Protein AF-A0AAN4ZJB5-F1 (afdb_monomer_lite)

pLDDT: mean 72.03, std 17.42, range [37.5, 93.25]

Radius of gyration: 21.37 Å; chains: 1; bounding box: 74×58×46 Å

Sequence (138 aa):
MYQLCLIAMIFAAAAAADTPCEWRGHAPFCGSQECPQGWAQLAKSSDSDDNDFAEFGNVCIFGQKTLCCKNEHVRMKHVPTCTRKAEGCPSGQVKVAVERIAKIYIDNDYYNICCDREILAHHHKKHEQNEIMNDGSD

Secondary structure (DSSP, 8-state):
--HHHHHHTTT--------SEEEES-SSB---PPPPTTEEEEEETT-TTT-TTGGGG---SBS--EEEEEGGG---SS---EEEESSSPPTTEEEEEEEEE--TTSPPEEEEEEEEGGG-----------S-------

Organism: NCBI:txid1317129

Structure (mmCIF, N/CA/C/O backbone):
data_AF-A0AAN4ZJB5-F1
#
_entry.id   AF-A0AAN4ZJB5-F1
#
loop_
_atom_site.group_PDB
_atom_site.id
_atom_site.type_symbol
_atom_site.label_atom_id
_atom_site.label_alt_id
_atom_site.label_comp_id
_atom_site.label_asym_id
_atom_site.label_entity_id
_atom_site.label_seq_id
_atom_site.pdbx_PDB_ins_code
_atom_site.Cartn_x
_atom_site.Cartn_y
_atom_site.Cartn_z
_atom_site.occupancy
_atom_site.B_iso_or_equiv
_atom_site.auth_seq_id
_atom_site.auth_c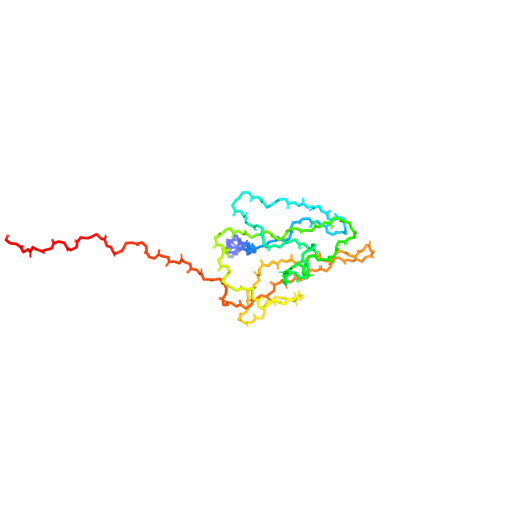omp_id
_atom_site.auth_asym_id
_atom_site.auth_atom_id
_atom_site.pdbx_PDB_model_num
ATOM 1 N N . MET A 1 1 ? 1.538 -44.555 21.981 1.00 54.22 1 MET A N 1
ATOM 2 C CA . MET A 1 1 ? 2.048 -43.193 22.279 1.00 54.22 1 MET A CA 1
ATOM 3 C C . MET A 1 1 ? 2.368 -42.340 21.045 1.00 54.22 1 MET A C 1
ATOM 5 O O . MET A 1 1 ? 2.286 -41.133 21.176 1.00 54.22 1 MET A O 1
ATOM 9 N N . TYR A 1 2 ? 2.652 -42.893 19.854 1.00 45.00 2 TYR A N 1
ATOM 10 C CA . TYR A 1 2 ? 2.925 -42.090 18.638 1.00 45.00 2 TYR A CA 1
ATOM 11 C C . TYR A 1 2 ? 1.680 -41.544 17.905 1.00 45.00 2 TYR A C 1
ATOM 13 O O . TYR A 1 2 ? 1.780 -40.562 17.177 1.00 45.00 2 TYR A O 1
ATOM 21 N N . GLN A 1 3 ? 0.498 -42.141 18.104 1.00 53.16 3 GLN A N 1
ATOM 22 C CA . GLN A 1 3 ? -0.733 -41.740 17.397 1.00 53.16 3 GLN A CA 1
ATOM 23 C C . GLN A 1 3 ? -1.360 -40.425 17.889 1.00 53.16 3 GLN A C 1
ATOM 25 O O . GLN A 1 3 ? -2.077 -39.785 17.128 1.00 53.16 3 GLN A O 1
ATOM 30 N N . LEU A 1 4 ? -1.074 -39.987 19.121 1.00 50.25 4 LEU A N 1
ATOM 31 C CA . LEU A 1 4 ? -1.587 -38.715 19.654 1.00 50.25 4 LEU A CA 1
ATOM 32 C C . LEU A 1 4 ? -0.830 -37.492 19.105 1.00 50.25 4 LEU A C 1
ATOM 34 O O . LEU A 1 4 ? -1.406 -36.412 19.027 1.00 50.25 4 LEU A O 1
ATOM 38 N N . CYS A 1 5 ? 0.420 -37.655 18.657 1.00 51.00 5 CYS A N 1
ATOM 39 C CA . CYS A 1 5 ? 1.207 -36.552 18.092 1.00 51.00 5 CYS A CA 1
ATOM 40 C C . CYS A 1 5 ? 0.749 -36.139 16.684 1.00 51.00 5 CYS A C 1
ATOM 42 O O . CYS A 1 5 ? 0.899 -34.978 16.315 1.00 51.00 5 CYS A O 1
ATOM 44 N N . LEU A 1 6 ? 0.171 -37.057 15.899 1.00 49.78 6 LEU A N 1
ATOM 45 C CA . LEU A 1 6 ? -0.250 -36.762 14.523 1.00 49.78 6 LEU A CA 1
ATOM 46 C C . LEU A 1 6 ? -1.502 -35.873 14.457 1.00 49.78 6 LEU A C 1
ATOM 48 O O . LEU A 1 6 ? -1.629 -35.075 13.535 1.00 49.78 6 LEU A O 1
ATOM 52 N N . ILE A 1 7 ? -2.396 -35.957 15.447 1.00 54.22 7 ILE A N 1
ATOM 53 C CA . ILE A 1 7 ? -3.653 -35.188 15.454 1.00 54.22 7 ILE A CA 1
ATOM 54 C C . ILE A 1 7 ? -3.411 -33.718 15.847 1.00 54.22 7 ILE A C 1
ATOM 56 O O . ILE A 1 7 ? -4.116 -32.829 15.376 1.00 54.22 7 ILE A O 1
ATOM 60 N N . ALA A 1 8 ? -2.363 -33.430 16.627 1.00 51.34 8 ALA A N 1
ATOM 61 C CA . ALA A 1 8 ? -2.010 -32.061 17.017 1.00 51.34 8 ALA A CA 1
ATOM 62 C C . ALA A 1 8 ? -1.421 -31.218 15.865 1.00 51.34 8 ALA A C 1
ATOM 64 O O . ALA A 1 8 ? -1.457 -29.993 15.925 1.00 51.34 8 ALA A O 1
ATOM 65 N N . MET A 1 9 ? -0.916 -31.849 14.799 1.00 51.66 9 MET A N 1
ATOM 66 C CA . MET A 1 9 ? -0.284 -31.153 13.666 1.00 51.66 9 MET A CA 1
ATOM 67 C C . MET A 1 9 ? -1.285 -30.682 12.595 1.00 51.66 9 MET A C 1
ATOM 69 O O . MET A 1 9 ? -0.913 -29.908 11.718 1.00 51.66 9 MET A O 1
ATOM 73 N N . ILE A 1 10 ? -2.551 -31.115 12.652 1.00 53.81 10 ILE A N 1
ATOM 74 C CA . ILE A 1 10 ? -3.558 -30.801 11.618 1.00 53.81 10 ILE A CA 1
ATOM 75 C C . ILE A 1 10 ? -4.288 -29.471 11.898 1.00 53.81 10 ILE A C 1
ATOM 77 O O . ILE A 1 10 ? -4.791 -28.839 10.975 1.00 53.81 10 ILE A O 1
ATOM 81 N N . PHE A 1 11 ? -4.290 -28.977 13.142 1.00 48.25 11 PHE A N 1
ATOM 82 C CA . PHE A 1 11 ? -4.970 -27.723 13.512 1.00 48.25 11 PHE A CA 1
ATOM 83 C C . PHE A 1 11 ? -4.090 -26.465 13.449 1.00 48.25 11 PHE A C 1
ATOM 85 O O . PHE A 1 11 ? -4.492 -25.410 13.930 1.00 48.25 11 PHE A O 1
ATOM 92 N N . ALA A 1 12 ? -2.925 -26.525 12.804 1.00 47.81 12 ALA A N 1
ATOM 93 C CA . ALA A 1 12 ? -2.209 -25.325 12.374 1.00 47.81 12 ALA A CA 1
ATOM 94 C C . ALA A 1 12 ? -2.684 -24.915 10.969 1.00 47.81 12 ALA A C 1
ATOM 96 O O . ALA A 1 12 ? -1.890 -24.776 10.040 1.00 47.81 12 ALA A O 1
ATOM 97 N N . ALA A 1 13 ? -3.999 -24.755 10.790 1.00 48.38 13 ALA A N 1
ATOM 98 C CA . ALA A 1 13 ? -4.519 -24.058 9.625 1.00 48.38 13 ALA A CA 1
ATOM 99 C C . ALA A 1 13 ? -4.046 -22.609 9.746 1.00 48.38 13 ALA A C 1
ATOM 101 O O . ALA A 1 13 ? -4.538 -21.844 10.576 1.00 48.38 13 ALA A O 1
ATOM 102 N N . ALA A 1 14 ? -3.010 -22.281 8.980 1.00 45.25 14 ALA A N 1
ATOM 103 C CA . ALA A 1 14 ? -2.452 -20.952 8.878 1.00 45.25 14 ALA A CA 1
ATOM 104 C C . ALA A 1 14 ? -3.585 -19.957 8.606 1.00 45.25 14 ALA A C 1
ATOM 106 O O . ALA A 1 14 ? -4.123 -19.897 7.502 1.00 45.25 14 ALA A O 1
ATOM 107 N N . ALA A 1 15 ? -3.940 -19.164 9.615 1.00 46.91 15 ALA A N 1
ATOM 108 C CA . ALA A 1 15 ? -4.650 -17.922 9.394 1.00 46.91 15 ALA A CA 1
ATOM 109 C C . ALA A 1 15 ? -3.663 -16.989 8.681 1.00 46.91 15 ALA A C 1
ATOM 111 O O . ALA A 1 15 ? -2.958 -16.201 9.311 1.00 46.91 15 ALA A O 1
ATOM 112 N N . ALA A 1 16 ? -3.543 -17.138 7.359 1.00 46.06 16 ALA A N 1
ATOM 113 C CA . ALA A 1 16 ? -2.994 -16.095 6.517 1.00 46.06 16 ALA A CA 1
ATOM 114 C C . ALA A 1 16 ? -3.887 -14.881 6.766 1.00 46.06 16 ALA A C 1
ATOM 116 O O . ALA A 1 16 ? -5.045 -14.862 6.358 1.00 46.06 16 ALA A O 1
ATOM 117 N N . ALA A 1 17 ? -3.400 -13.943 7.576 1.00 52.09 17 ALA A N 1
ATOM 118 C CA . ALA A 1 17 ? -4.138 -12.739 7.897 1.00 52.09 17 ALA A CA 1
ATOM 119 C C . ALA A 1 17 ? -4.335 -11.966 6.591 1.00 52.09 17 ALA A C 1
ATOM 121 O O . ALA A 1 17 ? -3.405 -11.300 6.126 1.00 52.09 17 ALA A O 1
ATOM 122 N N . ASP A 1 18 ? -5.520 -12.124 6.002 1.00 64.88 18 ASP A N 1
ATOM 123 C CA . ASP A 1 18 ? -5.997 -11.356 4.862 1.00 64.88 18 ASP A CA 1
ATOM 124 C C . ASP A 1 18 ? -5.747 -9.881 5.167 1.00 64.88 18 ASP A C 1
ATOM 126 O O . ASP A 1 18 ? -6.283 -9.335 6.137 1.00 64.88 18 ASP A O 1
ATOM 130 N N . THR A 1 19 ? -4.881 -9.235 4.385 1.00 72.44 19 THR A N 1
ATOM 131 C CA . THR A 1 19 ? -4.672 -7.801 4.549 1.00 72.44 19 THR A CA 1
ATOM 132 C C . THR A 1 19 ? -5.938 -7.078 4.097 1.00 72.44 19 THR A C 1
ATOM 134 O O . THR A 1 19 ? -6.541 -7.457 3.089 1.00 72.44 19 THR A O 1
ATOM 137 N N . PRO A 1 20 ? -6.384 -6.041 4.825 1.00 82.62 20 PRO A N 1
ATOM 138 C CA . PRO A 1 20 ? -7.595 -5.311 4.458 1.00 82.62 20 PRO A CA 1
ATOM 139 C C . PRO A 1 20 ? -7.432 -4.572 3.124 1.00 82.62 20 PRO A C 1
ATOM 141 O O . PRO A 1 20 ? -8.433 -4.258 2.479 1.00 82.62 20 PRO A O 1
ATOM 144 N N . CYS A 1 21 ? -6.184 -4.321 2.714 1.00 85.62 21 CYS A N 1
ATOM 145 C CA . CYS A 1 21 ? -5.813 -3.684 1.467 1.00 85.62 21 CYS A CA 1
ATOM 146 C C . CYS A 1 21 ? -4.664 -4.408 0.756 1.00 85.62 21 CYS A C 1
ATOM 148 O O . CYS A 1 21 ? -3.860 -5.110 1.373 1.00 85.62 21 CYS A O 1
ATOM 150 N N . GLU A 1 22 ? -4.549 -4.176 -0.547 1.00 88.50 22 GLU A N 1
ATOM 151 C CA . GLU A 1 22 ? -3.439 -4.640 -1.372 1.00 88.50 22 GLU A CA 1
ATOM 152 C C . GLU A 1 22 ? -3.182 -3.698 -2.555 1.00 88.50 22 GLU A C 1
ATOM 154 O O . GLU A 1 22 ? -4.103 -3.106 -3.126 1.00 88.50 22 GLU A O 1
ATOM 159 N N . TRP A 1 23 ? -1.914 -3.583 -2.946 1.00 88.69 23 TRP A N 1
ATOM 160 C CA . TRP A 1 23 ? -1.542 -2.929 -4.194 1.00 88.69 23 TRP A CA 1
ATOM 161 C C . TRP A 1 23 ? -1.754 -3.878 -5.363 1.00 88.69 23 TRP A C 1
ATOM 163 O O . TRP A 1 23 ? -1.142 -4.943 -5.430 1.00 88.69 23 TRP A O 1
ATOM 173 N N . ARG A 1 24 ? -2.573 -3.461 -6.325 1.00 89.50 24 ARG A N 1
ATOM 174 C CA . ARG A 1 24 ? -2.775 -4.176 -7.580 1.00 89.50 24 ARG A CA 1
ATOM 175 C C . ARG A 1 24 ? -1.899 -3.610 -8.686 1.00 89.50 24 ARG A C 1
ATOM 177 O O . ARG A 1 24 ? -1.756 -2.397 -8.825 1.00 89.50 24 ARG A O 1
ATOM 184 N N . GLY A 1 25 ? -1.326 -4.517 -9.474 1.00 85.56 25 GLY A N 1
ATOM 185 C CA . GLY A 1 25 ? -0.246 -4.233 -10.420 1.00 85.56 25 GLY A CA 1
ATOM 186 C C . GLY A 1 25 ? 1.126 -4.606 -9.845 1.00 85.56 25 GLY A C 1
ATOM 187 O O . GLY A 1 25 ? 1.375 -4.469 -8.650 1.00 85.56 25 GLY A O 1
ATOM 188 N N . HIS A 1 26 ? 2.037 -5.091 -10.691 1.00 84.25 26 HIS A N 1
ATOM 189 C CA . HIS A 1 26 ? 3.328 -5.627 -10.249 1.00 84.25 26 HIS A CA 1
ATOM 190 C C . HIS A 1 26 ? 4.484 -4.793 -10.789 1.00 84.25 26 HIS A C 1
ATOM 192 O O . HIS A 1 26 ? 4.603 -4.593 -11.987 1.00 84.25 26 HIS A O 1
ATOM 198 N N . ALA A 1 27 ? 5.376 -4.336 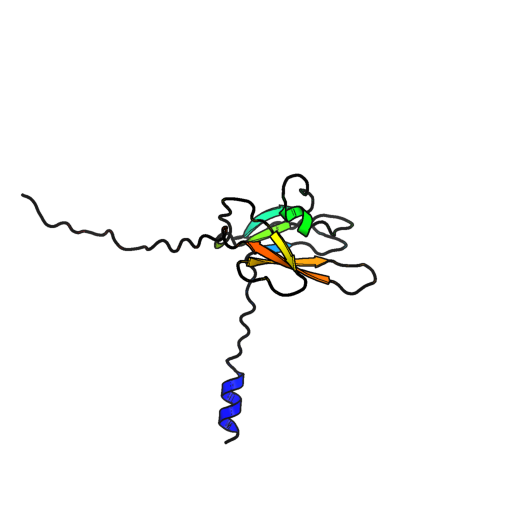-9.912 1.00 84.56 27 ALA A N 1
ATOM 199 C CA . ALA A 1 27 ? 6.624 -3.720 -10.352 1.00 84.56 27 ALA A CA 1
ATOM 200 C C . ALA A 1 27 ? 7.548 -4.759 -11.037 1.00 84.56 27 ALA A C 1
ATOM 202 O O . ALA A 1 27 ? 7.482 -5.947 -10.682 1.00 84.56 27 ALA A O 1
ATOM 203 N N . PRO A 1 28 ? 8.429 -4.339 -11.969 1.00 80.00 28 PRO A N 1
ATOM 204 C CA . PRO A 1 28 ? 8.668 -2.951 -12.398 1.00 80.00 28 PRO A CA 1
ATOM 205 C C . PRO A 1 28 ? 7.706 -2.441 -13.489 1.00 80.00 28 PRO A C 1
ATOM 207 O O . PRO A 1 28 ? 7.584 -1.230 -13.666 1.00 80.00 28 PRO A O 1
ATOM 210 N N . PHE A 1 29 ? 7.005 -3.337 -14.189 1.00 86.50 29 PHE A N 1
ATOM 211 C CA . PHE A 1 29 ? 6.018 -3.003 -15.223 1.00 86.50 29 PHE A CA 1
ATOM 212 C C . PHE A 1 29 ? 4.603 -3.162 -14.667 1.00 86.50 29 PHE A C 1
ATOM 214 O O . PHE A 1 29 ? 4.009 -4.240 -14.714 1.00 86.50 29 PHE A O 1
ATOM 221 N N . CYS A 1 30 ? 4.082 -2.079 -14.105 1.00 88.19 30 CYS A N 1
ATOM 222 C CA . CYS A 1 30 ? 2.789 -2.067 -13.445 1.00 88.19 30 CYS A CA 1
ATOM 223 C C . CYS A 1 30 ? 1.643 -2.011 -14.462 1.00 88.19 30 CYS A C 1
ATOM 225 O O . CYS A 1 30 ? 1.789 -1.499 -15.569 1.00 88.19 30 CYS A O 1
ATOM 227 N N . GLY A 1 31 ? 0.473 -2.509 -14.070 1.00 82.06 31 GLY A N 1
ATOM 228 C CA . GLY A 1 31 ? -0.763 -2.377 -14.835 1.00 82.06 31 GLY A CA 1
ATOM 229 C C . GLY A 1 31 ? -1.809 -1.701 -13.965 1.00 82.06 31 GLY A C 1
ATOM 230 O O . GLY A 1 31 ? -1.999 -2.129 -12.826 1.00 82.06 31 GLY A O 1
ATOM 231 N N . SER A 1 32 ? -2.474 -0.668 -14.491 1.00 67.62 32 SER A N 1
ATOM 232 C CA . SER A 1 32 ? -3.596 -0.028 -13.801 1.00 67.62 32 SER A CA 1
ATOM 233 C C . SER A 1 32 ? -4.738 -1.034 -13.730 1.00 67.62 32 SER A C 1
ATOM 235 O O . SER A 1 32 ? -5.413 -1.271 -14.729 1.00 67.62 32 SER A O 1
ATOM 237 N N . GLN A 1 33 ? -4.920 -1.658 -12.572 1.00 79.88 33 GLN A N 1
ATOM 238 C CA . GLN A 1 33 ? -6.001 -2.612 -12.355 1.00 79.88 33 GLN A CA 1
ATOM 239 C C . GLN A 1 33 ? -7.134 -1.926 -11.604 1.00 79.88 33 GLN A C 1
ATOM 241 O O . GLN A 1 33 ? -6.898 -1.205 -10.632 1.00 79.88 33 GLN A O 1
ATOM 246 N N . GLU A 1 34 ? -8.357 -2.145 -12.073 1.00 88.31 34 GLU A N 1
ATOM 247 C CA . GLU A 1 34 ? -9.555 -1.802 -11.316 1.00 88.31 34 GLU A CA 1
ATOM 248 C C . GLU A 1 34 ? -9.640 -2.686 -10.070 1.00 88.31 34 GLU A C 1
ATOM 250 O O . GLU A 1 34 ? -9.209 -3.847 -10.068 1.00 88.31 34 GLU A O 1
ATOM 255 N N . CYS A 1 35 ? -10.187 -2.132 -8.990 1.00 90.00 35 CYS A N 1
ATOM 256 C CA . CYS A 1 35 ? -10.453 -2.927 -7.804 1.00 90.00 35 CYS A CA 1
ATOM 257 C C . CYS A 1 35 ? -11.575 -3.933 -8.092 1.00 90.00 35 CYS A C 1
ATOM 259 O O . CYS A 1 35 ? -12.541 -3.597 -8.779 1.00 90.00 35 CYS A O 1
ATOM 261 N N . PRO A 1 36 ? -11.465 -5.171 -7.586 1.00 90.00 36 PRO A N 1
ATOM 262 C CA . PRO A 1 36 ? -12.498 -6.176 -7.787 1.00 90.00 36 PRO A CA 1
ATOM 263 C C . PRO A 1 36 ? -13.797 -5.757 -7.089 1.00 90.00 36 PRO A C 1
ATOM 265 O O . PRO A 1 36 ? -13.810 -4.914 -6.188 1.00 90.00 36 PRO A O 1
ATOM 268 N N . GLN A 1 37 ? -14.901 -6.404 -7.458 1.00 88.94 37 GLN A N 1
ATOM 269 C CA . GLN A 1 37 ? -16.182 -6.180 -6.797 1.00 88.94 37 GLN A CA 1
ATOM 270 C C . GLN A 1 37 ? -16.066 -6.395 -5.276 1.00 88.94 37 GLN A C 1
ATOM 272 O O . GLN A 1 37 ? -15.474 -7.370 -4.813 1.00 88.94 37 GLN A O 1
ATOM 277 N N . GLY A 1 38 ? -16.637 -5.472 -4.497 1.00 82.94 38 GLY A N 1
ATOM 278 C CA . GLY A 1 38 ? -16.563 -5.490 -3.029 1.00 82.94 38 GLY A CA 1
ATOM 279 C C . GLY A 1 38 ? -15.330 -4.795 -2.438 1.00 82.94 38 GLY A C 1
ATOM 280 O O . GLY A 1 38 ? -15.181 -4.765 -1.215 1.00 82.94 38 GLY A O 1
ATOM 281 N N . TRP A 1 39 ? -14.475 -4.216 -3.283 1.00 88.81 39 TRP A N 1
ATOM 282 C CA . TRP A 1 39 ? -13.314 -3.429 -2.881 1.00 88.81 39 TRP A CA 1
ATOM 283 C C . TRP A 1 39 ? -13.413 -2.003 -3.429 1.00 88.81 39 TRP A C 1
ATOM 285 O O . TRP A 1 39 ? -13.972 -1.775 -4.502 1.00 88.81 39 TRP A O 1
ATOM 295 N N . ALA A 1 40 ? -12.837 -1.048 -2.706 1.00 87.38 40 ALA A N 1
ATOM 296 C CA . ALA A 1 40 ? -12.749 0.350 -3.099 1.00 87.38 40 ALA A CA 1
ATOM 297 C C . ALA A 1 40 ? -11.300 0.727 -3.415 1.00 87.38 40 ALA A C 1
ATOM 299 O O . ALA A 1 40 ? -10.364 0.266 -2.756 1.00 87.38 40 ALA A O 1
ATOM 300 N N . GLN A 1 41 ? -11.130 1.598 -4.407 1.00 88.69 41 GLN A N 1
ATOM 301 C CA . GLN A 1 41 ? -9.853 2.242 -4.683 1.00 88.69 41 GLN A CA 1
ATOM 302 C C . GLN A 1 41 ? -9.602 3.331 -3.638 1.00 88.69 41 GLN A C 1
ATOM 304 O O . GLN A 1 41 ? -10.428 4.228 -3.482 1.00 88.69 41 GLN A O 1
ATOM 309 N N . LEU A 1 42 ? -8.444 3.282 -2.978 1.00 83.88 42 LEU A N 1
ATOM 310 C CA . LEU A 1 42 ? -8.005 4.339 -2.063 1.00 83.88 42 LEU A CA 1
ATOM 311 C C . LEU A 1 42 ? -6.944 5.259 -2.648 1.00 83.88 42 LEU A C 1
ATOM 313 O O . LEU A 1 42 ? -6.917 6.433 -2.301 1.00 83.88 42 LEU A O 1
ATOM 317 N N . ALA A 1 43 ? -6.072 4.739 -3.507 1.00 87.25 43 ALA A N 1
ATOM 318 C CA . ALA A 1 43 ? -4.988 5.507 -4.107 1.00 87.25 43 ALA A CA 1
ATOM 319 C C . ALA A 1 43 ? -4.565 4.888 -5.436 1.00 87.25 43 ALA A C 1
ATOM 321 O O . ALA A 1 43 ? -4.672 3.671 -5.624 1.00 87.25 43 ALA A O 1
ATOM 322 N N . LYS A 1 44 ? -4.020 5.706 -6.332 1.00 89.62 44 LYS A N 1
ATOM 323 C CA . LYS A 1 44 ? -3.160 5.235 -7.419 1.00 89.62 44 LYS A CA 1
ATOM 324 C C . LYS A 1 44 ? -1.741 5.687 -7.144 1.00 89.62 44 LYS A C 1
ATOM 326 O O . LYS A 1 44 ? -1.539 6.763 -6.602 1.00 89.62 44 LYS A O 1
ATOM 331 N N . SER A 1 45 ? -0.751 4.903 -7.557 1.00 88.19 45 SER A N 1
ATOM 332 C CA . SER A 1 45 ? 0.659 5.279 -7.378 1.00 88.19 45 SER A CA 1
ATOM 333 C C . SER A 1 45 ? 1.063 6.551 -8.136 1.00 88.19 45 SER A C 1
ATOM 335 O O . SER A 1 45 ? 2.143 7.070 -7.896 1.00 88.19 45 SER A O 1
ATOM 337 N N . SER A 1 46 ? 0.229 7.013 -9.072 1.00 85.69 46 SER A N 1
ATOM 338 C CA . SER A 1 46 ? 0.381 8.270 -9.810 1.00 85.69 46 SER A CA 1
ATOM 339 C C . SER A 1 46 ? -0.006 9.512 -9.008 1.00 85.69 46 SER A C 1
ATOM 341 O O . SER A 1 46 ? 0.352 10.610 -9.413 1.00 85.69 46 SER A O 1
ATOM 343 N N . ASP A 1 47 ? -0.737 9.353 -7.903 1.00 84.00 47 ASP A N 1
ATOM 344 C CA . ASP A 1 47 ? -1.419 10.454 -7.214 1.00 84.00 47 ASP A CA 1
ATOM 345 C C . ASP A 1 47 ? -0.633 10.891 -5.959 1.00 84.00 47 ASP A C 1
ATOM 347 O O . ASP A 1 47 ? -1.221 11.182 -4.920 1.00 84.00 47 ASP A O 1
ATOM 351 N N . SER A 1 48 ? 0.709 10.874 -6.018 1.00 78.00 48 SER A N 1
ATOM 352 C CA . SER A 1 48 ? 1.593 11.104 -4.855 1.00 78.00 48 SER A CA 1
ATOM 353 C C . SER A 1 48 ? 1.465 12.481 -4.219 1.00 78.00 48 SER A C 1
ATOM 355 O O . SER A 1 48 ? 1.769 12.621 -3.040 1.00 78.00 48 SER A O 1
ATOM 357 N N . ASP A 1 49 ? 1.008 13.474 -4.976 1.00 75.31 49 ASP A N 1
ATOM 358 C CA . ASP A 1 49 ? 0.872 14.847 -4.487 1.00 75.31 49 ASP A CA 1
ATOM 359 C C . ASP A 1 49 ? -0.407 15.047 -3.653 1.00 75.31 49 ASP A C 1
ATOM 361 O O . ASP A 1 49 ? -0.464 15.945 -2.816 1.00 75.31 49 ASP A O 1
ATOM 365 N N . ASP A 1 50 ? -1.408 14.181 -3.843 1.00 71.50 50 ASP A N 1
ATOM 366 C CA . ASP A 1 50 ? -2.743 14.305 -3.245 1.00 71.50 50 ASP A CA 1
ATOM 367 C C . ASP A 1 50 ? -3.076 13.155 -2.276 1.00 71.50 50 ASP A C 1
ATOM 369 O O . ASP A 1 50 ? -4.156 13.127 -1.674 1.00 71.50 50 ASP A O 1
ATOM 373 N N . ASN A 1 51 ? -2.189 12.161 -2.148 1.00 74.81 51 ASN A N 1
ATOM 374 C CA . ASN A 1 51 ? -2.470 10.938 -1.409 1.00 74.81 51 ASN A CA 1
ATOM 375 C C . ASN A 1 51 ? -1.209 10.310 -0.804 1.00 74.81 51 ASN A C 1
ATOM 377 O O . ASN A 1 51 ? -0.413 9.691 -1.508 1.00 74.81 51 ASN A O 1
ATOM 381 N N . ASP A 1 52 ? -1.089 10.354 0.524 1.00 76.31 52 ASP A N 1
ATOM 382 C CA . ASP A 1 52 ? 0.049 9.773 1.252 1.00 76.31 52 ASP A CA 1
ATOM 383 C C . ASP A 1 52 ? 0.232 8.273 0.975 1.00 76.31 52 ASP A C 1
ATOM 385 O O . ASP A 1 52 ? 1.344 7.747 1.044 1.00 76.31 52 ASP A O 1
ATOM 389 N N . PHE A 1 53 ? -0.840 7.552 0.615 1.00 81.44 53 PHE A N 1
ATOM 390 C CA . PHE A 1 53 ? -0.695 6.154 0.239 1.00 81.44 53 PHE A CA 1
ATOM 391 C C . PHE A 1 53 ? 0.013 5.980 -1.101 1.00 81.44 53 PHE A C 1
ATOM 393 O O . PHE A 1 53 ? 0.739 5.004 -1.265 1.00 81.44 53 PHE A O 1
ATOM 400 N N . ALA A 1 54 ? -0.167 6.892 -2.056 1.00 82.50 54 ALA A N 1
ATOM 401 C CA . ALA A 1 54 ? 0.410 6.777 -3.392 1.00 82.50 54 ALA A CA 1
ATOM 402 C C . ALA A 1 54 ? 1.946 6.702 -3.371 1.00 82.50 54 ALA A C 1
ATOM 404 O O . ALA A 1 54 ? 2.530 6.001 -4.205 1.00 82.50 54 ALA A O 1
ATOM 405 N N . GLU A 1 55 ? 2.593 7.296 -2.362 1.00 80.88 55 GLU A N 1
ATOM 406 C CA . GLU A 1 55 ? 4.035 7.164 -2.137 1.00 80.88 55 GLU A CA 1
ATOM 407 C C . GLU A 1 55 ? 4.465 5.695 -1.943 1.00 80.88 55 GLU A C 1
ATOM 409 O O . GLU A 1 55 ? 5.508 5.281 -2.455 1.00 80.88 55 GLU A O 1
ATOM 414 N N . PHE A 1 56 ? 3.635 4.868 -1.290 1.00 81.50 56 PHE A N 1
ATOM 415 C CA . PHE A 1 56 ? 3.841 3.418 -1.121 1.00 81.50 56 PHE A CA 1
ATOM 416 C C . PHE A 1 56 ? 3.569 2.589 -2.385 1.00 81.50 56 PHE A C 1
ATOM 418 O O . PHE A 1 56 ? 3.676 1.368 -2.367 1.00 81.50 56 PHE A O 1
ATOM 425 N N . GLY A 1 57 ? 3.155 3.211 -3.488 1.00 76.62 57 GLY A N 1
ATOM 426 C CA . GLY A 1 57 ? 2.905 2.527 -4.756 1.00 76.62 57 GLY A CA 1
ATOM 427 C C . GLY A 1 57 ? 3.955 2.816 -5.832 1.00 76.62 57 GLY A C 1
ATOM 428 O O . GLY A 1 57 ? 4.047 2.055 -6.807 1.00 76.62 57 GLY A O 1
ATOM 429 N N . ASN A 1 58 ? 4.739 3.889 -5.671 1.00 74.69 58 ASN A N 1
ATOM 430 C CA . ASN A 1 58 ? 5.481 4.584 -6.732 1.00 74.69 58 ASN A CA 1
ATOM 431 C C . ASN A 1 58 ? 6.822 3.931 -7.135 1.00 74.69 58 ASN A C 1
ATOM 433 O O . ASN A 1 58 ? 7.834 4.587 -7.351 1.00 74.69 58 ASN A O 1
ATOM 437 N N . VAL A 1 59 ? 6.843 2.603 -7.237 1.00 81.19 59 VAL A N 1
ATOM 438 C CA . VAL A 1 59 ? 8.030 1.818 -7.637 1.00 81.19 59 VAL A CA 1
ATOM 439 C C . VAL A 1 59 ? 7.899 1.230 -9.049 1.00 81.19 59 VAL A C 1
ATOM 441 O O . VAL A 1 59 ? 8.463 0.183 -9.359 1.00 81.19 59 VAL A O 1
ATOM 444 N N . CYS A 1 60 ? 7.085 1.855 -9.901 1.00 83.00 60 CYS A N 1
ATOM 445 C CA . CYS A 1 60 ? 6.849 1.431 -11.283 1.00 83.00 60 CYS A CA 1
ATOM 446 C C . CYS A 1 60 ? 7.776 2.183 -12.243 1.00 83.00 60 CYS A C 1
ATOM 448 O O . CYS A 1 60 ? 7.920 3.393 -12.129 1.00 83.00 60 CYS A O 1
ATOM 450 N N . ILE A 1 61 ? 8.359 1.483 -13.219 1.00 85.06 61 ILE A N 1
ATOM 451 C CA . ILE A 1 61 ? 9.077 2.117 -14.340 1.00 85.06 61 ILE A CA 1
ATOM 452 C C . ILE A 1 61 ? 8.075 2.542 -15.418 1.00 85.06 61 ILE A C 1
ATOM 454 O O . ILE A 1 61 ? 8.184 3.622 -15.987 1.00 85.06 61 ILE A O 1
ATOM 458 N N . PHE A 1 62 ? 7.082 1.688 -15.677 1.00 84.00 62 PHE A N 1
ATOM 459 C CA . PHE A 1 62 ? 5.965 1.968 -16.574 1.00 84.00 62 PHE A CA 1
ATOM 460 C C . PHE A 1 62 ? 4.649 1.530 -15.932 1.00 84.00 62 PHE A C 1
ATOM 462 O O . PHE A 1 62 ? 4.603 0.526 -15.214 1.00 84.00 62 PHE A O 1
ATOM 469 N N . GLY A 1 63 ? 3.583 2.275 -16.228 1.00 87.62 63 GLY A N 1
ATOM 470 C CA . GLY A 1 63 ? 2.254 2.066 -15.659 1.00 87.62 63 GLY A CA 1
ATOM 471 C C . GLY A 1 63 ? 2.137 2.549 -14.213 1.00 87.62 63 GLY A C 1
ATOM 472 O O . GLY A 1 63 ? 3.032 3.193 -13.673 1.00 87.62 63 GLY A O 1
ATOM 473 N N . GLN A 1 64 ? 1.017 2.218 -13.580 1.00 88.44 64 GLN A N 1
ATOM 474 C CA . GLN A 1 64 ? 0.697 2.608 -12.205 1.00 88.44 64 GLN A CA 1
ATOM 475 C C . GLN A 1 64 ? 0.077 1.432 -11.455 1.00 88.44 64 GLN A C 1
ATOM 477 O O . GLN A 1 64 ? -0.452 0.509 -12.080 1.00 88.44 64 GLN A O 1
ATOM 482 N N . LYS A 1 65 ? 0.143 1.464 -10.124 1.00 89.94 65 LYS A N 1
ATOM 483 C CA . LYS A 1 65 ? -0.587 0.540 -9.252 1.00 89.94 65 LYS A CA 1
ATOM 484 C C . LYS A 1 65 ? -1.832 1.205 -8.688 1.00 89.94 65 LYS A C 1
ATOM 486 O O . LYS A 1 65 ? -1.875 2.426 -8.549 1.00 89.94 65 LYS A O 1
ATOM 491 N N . THR A 1 66 ? -2.788 0.382 -8.288 1.00 91.31 66 THR A N 1
ATOM 492 C CA . THR A 1 66 ? -4.006 0.811 -7.597 1.00 91.31 66 THR A CA 1
ATOM 493 C C . THR A 1 66 ? -4.042 0.165 -6.216 1.00 91.31 66 THR A C 1
ATOM 495 O O . THR A 1 66 ? -3.959 -1.057 -6.121 1.00 91.31 66 THR A O 1
ATOM 498 N N . LEU A 1 67 ? -4.156 0.950 -5.146 1.00 88.44 67 LEU A N 1
ATOM 499 C CA . LEU A 1 67 ? -4.381 0.429 -3.799 1.00 88.44 67 LEU A CA 1
ATOM 500 C C . LEU A 1 67 ? -5.868 0.139 -3.637 1.00 88.44 67 LEU A C 1
ATOM 502 O O . LEU A 1 67 ? -6.692 1.057 -3.637 1.00 88.44 67 LEU A O 1
ATOM 506 N N . CYS A 1 68 ? -6.196 -1.138 -3.493 1.00 88.62 68 CYS A N 1
ATOM 507 C CA . CYS A 1 68 ? -7.555 -1.611 -3.298 1.00 88.62 68 CYS A CA 1
ATOM 508 C C . CYS A 1 68 ? -7.736 -2.070 -1.859 1.00 88.62 68 CYS A C 1
ATOM 510 O O . CYS A 1 68 ? -6.886 -2.784 -1.336 1.00 88.62 68 CYS A O 1
ATOM 512 N N . CYS A 1 69 ? -8.865 -1.728 -1.245 1.00 86.81 69 CYS A N 1
ATOM 513 C CA . CYS A 1 69 ? -9.223 -2.176 0.100 1.00 86.81 69 CYS A CA 1
ATOM 514 C C . CYS A 1 69 ? -10.629 -2.765 0.142 1.00 86.81 69 CYS A C 1
ATOM 516 O O . CYS A 1 69 ? -11.527 -2.266 -0.535 1.00 86.81 69 CYS A O 1
ATOM 518 N N . LYS A 1 70 ? -10.850 -3.791 0.969 1.00 85.38 70 LYS A N 1
ATOM 519 C CA . LYS A 1 70 ? -12.185 -4.366 1.195 1.00 85.38 70 LYS A CA 1
ATOM 520 C C . LYS A 1 70 ? -13.123 -3.300 1.763 1.00 85.38 70 LYS A C 1
ATOM 522 O O . LYS A 1 70 ? -12.785 -2.656 2.754 1.00 85.38 70 LYS A O 1
ATOM 527 N N . ASN A 1 71 ? -14.322 -3.158 1.197 1.00 77.88 71 ASN A N 1
ATOM 528 C CA . ASN A 1 71 ? -15.284 -2.109 1.577 1.00 77.88 71 ASN A CA 1
ATOM 529 C C . ASN A 1 71 ? -15.622 -2.082 3.078 1.00 77.88 71 ASN A C 1
ATOM 531 O O . ASN A 1 71 ? -15.879 -1.020 3.638 1.00 77.88 71 ASN A O 1
ATOM 535 N N . GLU A 1 72 ? -15.592 -3.235 3.745 1.00 70.44 72 GLU A N 1
ATOM 536 C CA . GLU A 1 72 ? -15.853 -3.367 5.185 1.00 70.44 72 GLU A CA 1
ATOM 537 C C . GLU A 1 72 ? -14.787 -2.689 6.074 1.00 70.44 72 GLU A C 1
ATOM 539 O O . GLU A 1 72 ? -15.071 -2.340 7.218 1.00 70.44 72 GLU A O 1
ATOM 544 N N . HIS A 1 73 ? -13.591 -2.433 5.530 1.00 64.12 73 HIS A N 1
ATOM 545 C CA . HIS A 1 73 ? -12.474 -1.758 6.200 1.00 64.12 73 HIS A CA 1
ATOM 546 C C . HIS A 1 73 ? -12.307 -0.293 5.752 1.00 64.12 73 HIS A C 1
ATOM 548 O O . HIS A 1 73 ? -11.493 0.442 6.310 1.00 64.12 73 HIS A O 1
ATOM 554 N N . VAL A 1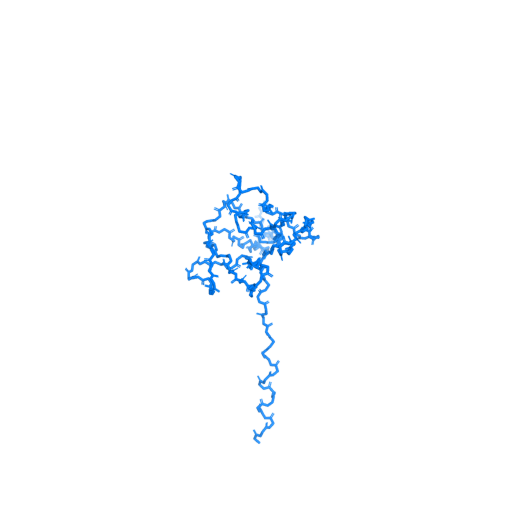 74 ? -13.088 0.163 4.766 1.00 59.25 74 VAL A N 1
ATOM 555 C CA . VAL A 1 74 ? -12.988 1.508 4.181 1.00 59.25 74 VAL A CA 1
ATOM 556 C C . VAL A 1 74 ? -14.004 2.442 4.839 1.00 59.25 74 VAL A C 1
ATOM 558 O O . VAL A 1 74 ? -15.034 2.806 4.277 1.00 59.25 74 VAL A O 1
ATOM 561 N N . ARG A 1 75 ? -13.708 2.853 6.074 1.00 56.81 75 ARG A N 1
ATOM 562 C CA . ARG A 1 75 ? -14.276 4.072 6.674 1.00 56.81 75 ARG A CA 1
ATOM 563 C C . ARG A 1 75 ? -13.162 4.909 7.282 1.00 56.81 75 ARG A C 1
ATOM 565 O O . ARG A 1 75 ? -13.134 5.152 8.484 1.00 56.81 75 ARG A O 1
ATOM 572 N N . MET A 1 76 ? -12.235 5.343 6.434 1.00 55.59 76 MET A N 1
ATOM 573 C CA . MET A 1 76 ? -11.159 6.225 6.864 1.00 55.59 76 MET A CA 1
ATOM 574 C C . MET A 1 76 ? -11.706 7.649 7.009 1.00 55.59 76 MET A C 1
ATOM 576 O O . MET A 1 76 ? -12.020 8.301 6.019 1.00 55.59 76 MET A O 1
ATOM 580 N N . LYS A 1 77 ? -11.897 8.115 8.250 1.00 48.34 77 LYS A N 1
ATOM 581 C CA . LYS A 1 77 ? -12.307 9.507 8.531 1.00 48.34 77 LYS A CA 1
ATOM 582 C C . LYS A 1 77 ? -11.169 10.514 8.334 1.00 48.34 77 LYS A C 1
ATOM 584 O O . LYS A 1 77 ? -11.441 11.698 8.160 1.00 48.34 77 LYS A O 1
ATOM 589 N N . HIS A 1 78 ? -9.929 10.049 8.410 1.00 56.53 78 HIS A N 1
ATOM 590 C CA . HIS A 1 78 ? -8.696 10.787 8.150 1.00 56.53 78 HIS A CA 1
ATOM 591 C C . HIS A 1 78 ? -7.717 9.846 7.443 1.00 56.53 78 HIS A C 1
ATOM 593 O O . HIS A 1 78 ? -7.880 8.627 7.516 1.00 56.53 78 HIS A O 1
ATOM 599 N N . VAL A 1 79 ? -6.725 10.400 6.749 1.00 56.22 79 VAL A N 1
ATOM 600 C CA . VAL A 1 79 ? -5.582 9.620 6.263 1.00 56.22 79 VAL A CA 1
ATOM 601 C C . VAL A 1 79 ? -4.708 9.314 7.486 1.00 56.22 79 VAL A C 1
ATOM 603 O O . VAL A 1 79 ? -4.319 10.252 8.184 1.00 56.22 79 VAL A O 1
ATOM 606 N N . PRO A 1 80 ? -4.473 8.040 7.842 1.00 65.25 80 PRO A N 1
ATOM 607 C CA . PRO A 1 80 ? -3.662 7.715 9.005 1.00 65.25 80 PRO A CA 1
ATOM 608 C C . PRO A 1 80 ? -2.194 7.974 8.699 1.00 65.25 80 PRO A C 1
ATOM 610 O O . PRO A 1 80 ? -1.745 7.739 7.579 1.00 65.25 80 PRO A O 1
ATOM 613 N N . THR A 1 81 ? -1.421 8.348 9.716 1.00 78.38 81 THR A N 1
ATOM 614 C CA . THR A 1 81 ? 0.038 8.313 9.613 1.00 78.38 81 THR A CA 1
ATOM 615 C C . THR A 1 81 ? 0.467 6.869 9.357 1.00 78.38 81 THR A C 1
ATOM 617 O O . THR A 1 81 ? 0.256 5.985 10.194 1.00 78.38 81 THR A O 1
ATOM 620 N N . CYS A 1 82 ? 1.042 6.619 8.183 1.00 84.44 82 CYS A N 1
ATOM 621 C CA . CYS A 1 82 ? 1.476 5.296 7.748 1.00 84.44 82 CYS A CA 1
ATOM 622 C C . CYS A 1 82 ? 2.993 5.257 7.552 1.00 84.44 82 CYS A C 1
ATOM 624 O O . CYS A 1 82 ? 3.617 6.241 7.166 1.00 84.44 82 CYS A O 1
ATOM 626 N N . THR A 1 83 ? 3.604 4.101 7.808 1.00 88.69 83 THR A N 1
ATOM 627 C CA . THR A 1 83 ? 5.046 3.886 7.636 1.00 88.69 83 THR A CA 1
ATOM 628 C C . THR A 1 83 ? 5.344 2.529 7.004 1.00 88.69 83 THR A C 1
ATOM 630 O O . THR A 1 83 ? 4.590 1.570 7.179 1.00 88.69 83 THR A O 1
ATOM 633 N N . ARG A 1 84 ? 6.476 2.434 6.295 1.00 89.56 84 ARG A N 1
ATOM 634 C CA . ARG A 1 84 ? 7.032 1.163 5.805 1.00 89.56 84 ARG A CA 1
ATOM 635 C C . ARG A 1 84 ? 7.815 0.467 6.911 1.00 89.56 84 ARG A C 1
ATOM 637 O O . ARG A 1 84 ? 8.685 1.078 7.537 1.00 89.56 84 ARG A O 1
ATOM 644 N N . LYS A 1 85 ? 7.568 -0.826 7.108 1.00 93.25 85 LYS A N 1
ATOM 645 C CA . LYS A 1 85 ? 8.335 -1.682 8.022 1.00 93.25 85 LYS A CA 1
ATOM 646 C C . LYS A 1 85 ? 8.713 -2.987 7.330 1.00 93.25 85 LYS A C 1
ATOM 648 O O . LYS A 1 85 ? 7.845 -3.687 6.819 1.00 93.25 85 LYS A O 1
ATOM 653 N N . ALA A 1 86 ? 10.009 -3.301 7.294 1.00 88.81 86 ALA A N 1
ATOM 654 C CA . ALA A 1 86 ? 10.498 -4.570 6.738 1.00 88.81 86 ALA A CA 1
ATOM 655 C C . ALA A 1 86 ? 9.995 -5.765 7.566 1.00 88.81 86 ALA A C 1
ATOM 657 O O . ALA A 1 86 ? 9.648 -6.816 7.038 1.00 88.81 86 ALA A O 1
ATOM 658 N N . GLU A 1 87 ? 9.892 -5.559 8.875 1.00 89.69 87 GLU A N 1
ATOM 659 C CA . GLU A 1 87 ? 9.331 -6.509 9.828 1.00 89.69 87 GLU A CA 1
ATOM 660 C C . GLU A 1 87 ? 7.897 -6.103 10.199 1.00 89.69 87 GLU A C 1
ATOM 662 O O . GLU A 1 87 ? 7.406 -5.064 9.754 1.00 89.69 87 GLU A O 1
ATOM 667 N N . GLY A 1 88 ? 7.191 -6.942 10.961 1.00 89.12 88 GLY A N 1
ATOM 668 C CA . GLY A 1 88 ? 5.790 -6.712 11.332 1.00 89.12 88 GLY A CA 1
ATOM 669 C C . GLY A 1 88 ? 5.513 -5.328 11.945 1.00 89.12 88 GLY A C 1
ATOM 670 O O . GLY A 1 88 ? 6.416 -4.604 12.361 1.00 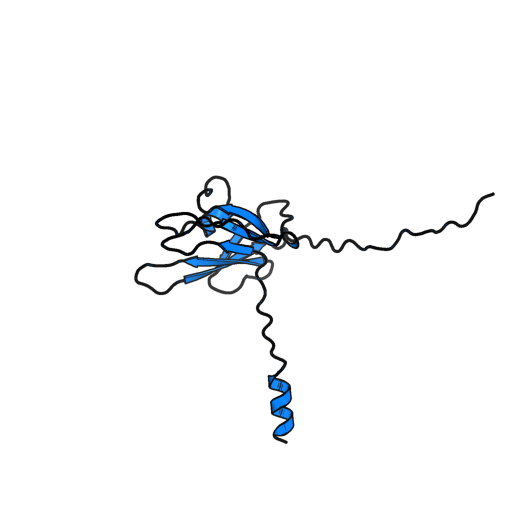89.12 88 GLY A O 1
ATOM 671 N N . CYS A 1 89 ? 4.237 -4.947 12.008 1.00 89.19 89 CYS A N 1
ATOM 672 C CA . CYS A 1 89 ? 3.869 -3.621 12.500 1.00 89.19 89 CYS A CA 1
ATOM 673 C C . CYS A 1 89 ? 4.116 -3.461 14.008 1.00 89.19 89 CYS A C 1
ATOM 675 O O . CYS A 1 89 ? 3.837 -4.390 14.772 1.00 89.19 89 CYS A O 1
ATOM 677 N N . PRO A 1 90 ? 4.609 -2.289 14.450 1.00 89.62 90 PRO A N 1
ATOM 678 C CA . PRO A 1 90 ? 4.818 -2.008 15.864 1.00 89.62 90 PRO A CA 1
ATOM 679 C C . PRO A 1 90 ? 3.487 -1.948 16.629 1.00 89.62 90 PRO A C 1
ATOM 681 O O . PRO A 1 90 ? 2.410 -1.800 16.046 1.00 89.62 90 PRO A O 1
ATOM 684 N N . SER A 1 91 ? 3.563 -2.044 17.959 1.00 86.50 91 SER A N 1
ATOM 685 C CA . SER A 1 91 ? 2.384 -1.938 18.825 1.00 86.50 91 SER A CA 1
ATOM 686 C C . SER A 1 91 ? 1.646 -0.616 18.593 1.00 86.50 91 SER A C 1
ATOM 688 O O . SER A 1 91 ? 2.272 0.432 18.463 1.00 86.50 91 SER A O 1
ATOM 690 N N . GLY A 1 92 ? 0.315 -0.672 18.531 1.00 80.62 92 GLY A N 1
ATOM 691 C CA . GLY A 1 92 ? -0.531 0.482 18.204 1.00 80.62 92 GLY A CA 1
ATOM 692 C C . GLY A 1 92 ? -0.761 0.698 16.705 1.00 80.62 92 GLY A C 1
ATOM 693 O O . GLY A 1 92 ? -1.672 1.444 16.349 1.00 80.62 92 GLY A O 1
ATOM 694 N N . GLN A 1 93 ? -0.030 -0.010 15.836 1.00 84.56 93 GLN A N 1
ATOM 695 C CA . GLN A 1 93 ? -0.226 0.029 14.389 1.00 84.56 93 GLN A CA 1
ATOM 696 C C . GLN A 1 93 ? -0.847 -1.257 13.847 1.00 84.56 93 GLN A C 1
ATOM 698 O O . GLN A 1 93 ? -0.747 -2.340 14.429 1.00 84.56 93 GLN A O 1
ATOM 703 N N . VAL A 1 94 ? -1.516 -1.129 12.706 1.00 84.12 94 VAL A N 1
ATOM 704 C CA . VAL A 1 94 ? -2.135 -2.231 11.971 1.00 84.12 94 VAL A CA 1
ATOM 705 C C . VAL A 1 94 ? -1.517 -2.347 10.585 1.00 84.12 94 VAL A C 1
ATOM 707 O O . VAL A 1 94 ? -1.242 -1.344 9.926 1.00 84.12 94 VAL A O 1
ATOM 710 N N . LYS A 1 95 ? -1.302 -3.588 10.140 1.00 87.19 95 LYS A N 1
ATOM 711 C CA . LYS A 1 95 ? -0.845 -3.880 8.780 1.00 87.19 95 LYS A CA 1
ATOM 712 C C . LYS A 1 95 ? -2.012 -3.681 7.821 1.00 87.19 95 LYS A C 1
ATOM 714 O O . LYS A 1 95 ? -2.941 -4.487 7.832 1.00 87.19 95 LYS A O 1
ATOM 719 N N . VAL A 1 96 ? -1.958 -2.636 7.000 1.00 84.06 96 VAL A N 1
ATOM 720 C CA . VAL A 1 96 ? -3.021 -2.355 6.024 1.00 84.06 96 VAL A CA 1
ATOM 721 C C . VAL A 1 96 ? -2.772 -3.056 4.695 1.00 84.06 96 VAL A C 1
ATOM 723 O O . VAL A 1 96 ? -3.707 -3.587 4.110 1.00 84.06 96 VAL A O 1
ATOM 726 N N . ALA A 1 97 ? -1.518 -3.125 4.253 1.00 85.50 97 ALA A N 1
ATOM 727 C CA . ALA A 1 97 ? -1.117 -3.753 2.998 1.00 85.50 97 ALA A CA 1
ATOM 728 C C . ALA A 1 97 ? 0.354 -4.189 3.053 1.00 85.50 97 ALA A C 1
ATOM 730 O O . ALA A 1 97 ? 1.086 -3.855 3.989 1.00 85.50 97 ALA A O 1
ATOM 731 N N . VAL A 1 98 ? 0.780 -4.928 2.029 1.00 87.00 98 VAL A N 1
ATOM 732 C CA . VAL A 1 98 ? 2.188 -5.229 1.759 1.00 87.00 98 VAL A CA 1
ATOM 733 C C . VAL A 1 98 ? 2.578 -4.559 0.445 1.00 87.00 98 VAL A C 1
ATOM 735 O O . VAL A 1 98 ? 1.883 -4.693 -0.561 1.00 87.00 98 VAL A O 1
ATOM 738 N N . GLU A 1 99 ? 3.688 -3.832 0.454 1.00 86.56 99 GLU A N 1
ATOM 739 C CA . GLU A 1 99 ? 4.319 -3.268 -0.735 1.00 86.56 99 GLU A CA 1
ATOM 740 C C . GLU A 1 99 ? 5.438 -4.198 -1.203 1.00 86.56 99 GLU A C 1
ATOM 742 O O . GLU A 1 99 ? 6.279 -4.621 -0.410 1.00 86.56 99 GLU A O 1
ATOM 747 N N . ARG A 1 100 ? 5.465 -4.491 -2.506 1.00 84.94 100 ARG A N 1
ATOM 748 C CA . ARG A 1 100 ? 6.572 -5.189 -3.164 1.00 84.94 100 ARG A CA 1
ATOM 749 C C . ARG A 1 100 ? 7.392 -4.189 -3.974 1.00 84.94 100 ARG A C 1
ATOM 751 O O . ARG A 1 100 ? 6.894 -3.646 -4.965 1.00 84.94 100 ARG A O 1
ATOM 758 N N . ILE A 1 101 ? 8.659 -4.021 -3.610 1.00 83.69 101 ILE A N 1
ATOM 759 C CA . ILE A 1 101 ? 9.636 -3.224 -4.354 1.00 83.69 101 ILE A CA 1
ATOM 760 C C . ILE A 1 101 ? 10.465 -4.171 -5.221 1.00 83.69 101 ILE A C 1
ATOM 762 O O . ILE A 1 101 ? 11.290 -4.936 -4.725 1.00 83.69 101 ILE A O 1
ATOM 766 N N . ALA A 1 102 ? 10.217 -4.140 -6.533 1.00 79.31 102 ALA A N 1
ATOM 767 C CA . ALA A 1 102 ? 10.935 -4.970 -7.493 1.00 79.31 102 ALA A CA 1
ATOM 768 C C . ALA A 1 102 ? 12.160 -4.232 -8.037 1.00 79.31 102 ALA A C 1
ATOM 770 O O . ALA A 1 102 ? 12.028 -3.193 -8.685 1.00 79.31 102 ALA A O 1
ATOM 771 N N . LYS A 1 103 ? 13.346 -4.793 -7.810 1.00 78.81 103 LYS A N 1
ATOM 772 C CA . LYS A 1 103 ? 14.611 -4.306 -8.365 1.00 78.81 103 LYS A CA 1
ATOM 773 C C . LYS A 1 103 ? 14.985 -5.207 -9.543 1.00 78.81 103 LYS A C 1
ATOM 775 O O . LYS A 1 103 ? 14.986 -6.419 -9.404 1.00 78.81 103 LYS A O 1
ATOM 780 N N . ILE A 1 104 ?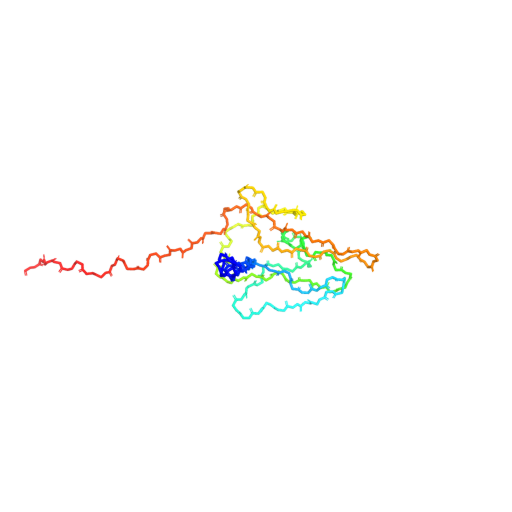 15.285 -4.635 -10.714 1.00 69.25 104 ILE A N 1
ATOM 781 C CA . ILE A 1 104 ? 15.442 -5.394 -11.979 1.00 69.25 104 ILE A CA 1
ATOM 782 C C . ILE A 1 104 ? 16.504 -6.514 -11.892 1.00 69.25 104 ILE A C 1
ATOM 784 O O . ILE A 1 104 ? 16.379 -7.522 -12.580 1.00 69.25 104 ILE A O 1
ATOM 788 N N . TYR A 1 105 ? 17.520 -6.357 -11.039 1.00 72.62 105 TYR A N 1
ATOM 789 C CA . TYR A 1 105 ? 18.666 -7.273 -10.944 1.00 72.62 105 TYR A CA 1
ATOM 790 C C . TYR A 1 105 ? 18.935 -7.804 -9.524 1.00 72.62 105 TYR A C 1
ATOM 792 O O . TYR A 1 105 ? 19.996 -8.369 -9.279 1.00 72.62 105 TYR A O 1
ATOM 800 N N . ILE A 1 106 ? 18.021 -7.582 -8.575 1.00 72.12 106 ILE A N 1
ATOM 801 C CA . ILE A 1 106 ? 18.173 -7.963 -7.159 1.00 72.12 106 ILE A CA 1
ATOM 802 C C . ILE A 1 106 ? 16.867 -8.627 -6.705 1.00 72.12 106 ILE A C 1
ATOM 804 O O . ILE A 1 106 ? 15.825 -8.446 -7.336 1.00 72.12 106 ILE A O 1
ATOM 808 N N . ASP A 1 107 ? 16.917 -9.386 -5.613 1.00 79.88 107 ASP A N 1
ATOM 809 C CA . ASP A 1 107 ? 15.723 -9.892 -4.942 1.00 79.88 107 ASP A CA 1
ATOM 810 C C . ASP A 1 107 ? 14.704 -8.779 -4.642 1.00 79.88 107 ASP A C 1
ATOM 812 O O . ASP A 1 107 ? 15.032 -7.595 -4.503 1.00 79.88 107 ASP A O 1
ATOM 816 N N . ASN A 1 108 ? 13.432 -9.172 -4.579 1.00 81.38 108 ASN A N 1
ATOM 817 C CA . ASN A 1 108 ? 12.349 -8.249 -4.266 1.00 81.38 108 ASN A CA 1
ATOM 818 C C . ASN A 1 108 ? 12.318 -7.968 -2.767 1.00 81.38 108 ASN A C 1
ATOM 820 O O . ASN A 1 108 ? 12.301 -8.908 -1.970 1.00 81.38 108 ASN A O 1
ATOM 824 N N . ASP A 1 109 ? 12.181 -6.697 -2.406 1.00 86.38 109 ASP A N 1
ATOM 825 C CA . ASP A 1 109 ? 11.928 -6.313 -1.023 1.00 86.38 109 ASP A CA 1
ATOM 826 C C . ASP A 1 109 ? 10.420 -6.247 -0.771 1.00 86.38 109 ASP A C 1
ATOM 828 O O . ASP A 1 109 ? 9.647 -5.782 -1.618 1.00 86.38 109 ASP A O 1
ATOM 832 N N . TYR A 1 110 ? 10.005 -6.695 0.412 1.00 87.56 110 TYR A N 1
ATOM 833 C CA . TYR A 1 110 ? 8.621 -6.632 0.863 1.00 87.56 110 TYR A CA 1
ATOM 834 C C . TYR A 1 110 ? 8.541 -5.803 2.139 1.00 87.56 110 TYR A C 1
ATOM 836 O O . TYR A 1 110 ? 9.256 -6.068 3.103 1.00 87.56 110 TYR A O 1
ATOM 844 N N . TYR A 1 111 ? 7.652 -4.816 2.146 1.00 89.19 111 TYR A N 1
ATOM 845 C CA . TYR A 1 111 ? 7.425 -3.945 3.294 1.00 89.19 111 TYR A CA 1
ATOM 846 C C . TYR A 1 111 ? 5.969 -4.015 3.730 1.00 89.19 111 TYR A C 1
ATOM 848 O O . TYR A 1 111 ? 5.052 -3.948 2.916 1.00 89.19 111 TYR A O 1
ATOM 856 N N . ASN A 1 112 ? 5.749 -4.108 5.035 1.00 90.12 112 ASN A N 1
ATOM 857 C CA . ASN A 1 112 ? 4.442 -3.897 5.632 1.00 90.12 112 ASN A CA 1
ATOM 858 C C . ASN A 1 112 ? 4.147 -2.396 5.640 1.00 90.12 112 ASN A C 1
ATOM 860 O O . ASN A 1 112 ? 4.968 -1.604 6.107 1.00 90.12 112 ASN A O 1
ATOM 864 N N . ILE A 1 113 ? 2.969 -2.017 5.155 1.00 87.44 113 ILE A N 1
ATOM 865 C CA . ILE A 1 113 ? 2.430 -0.672 5.343 1.00 87.44 113 ILE A CA 1
ATOM 866 C C . ILE A 1 113 ? 1.680 -0.696 6.672 1.00 87.44 113 ILE A C 1
ATOM 868 O O . ILE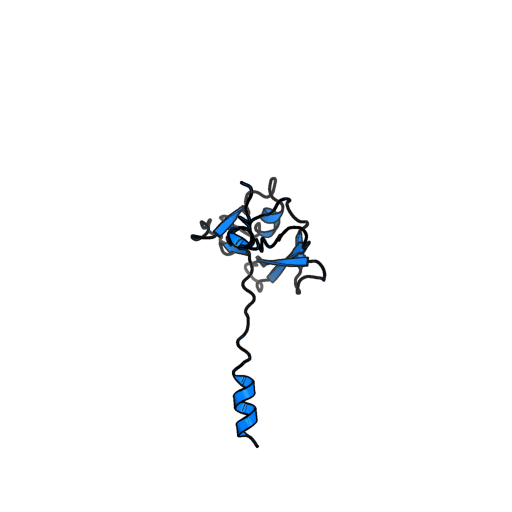 A 1 113 ? 0.656 -1.373 6.810 1.00 87.44 113 ILE A O 1
ATOM 872 N N . CYS A 1 114 ? 2.239 -0.010 7.662 1.00 87.94 114 CYS A N 1
ATOM 873 C CA . CYS A 1 114 ? 1.761 0.014 9.037 1.00 87.94 114 CYS A CA 1
ATOM 874 C C . CYS A 1 114 ? 1.195 1.389 9.360 1.00 87.94 114 CYS A C 1
ATOM 876 O O . CYS A 1 114 ? 1.911 2.381 9.247 1.00 87.94 114 CYS A O 1
ATOM 878 N N . CYS A 1 115 ? -0.067 1.439 9.768 1.00 83.94 115 CYS A N 1
ATOM 879 C CA . CYS A 1 115 ? -0.779 2.683 10.048 1.00 83.94 115 CYS A CA 1
ATOM 880 C C . CYS A 1 115 ? -1.326 2.678 11.478 1.00 83.94 115 CYS A C 1
ATOM 882 O O . CYS A 1 115 ? -1.667 1.611 11.997 1.00 83.94 115 CYS A O 1
ATOM 884 N N . ASP A 1 116 ? -1.430 3.845 12.112 1.00 81.81 116 ASP A N 1
ATOM 885 C CA . ASP A 1 116 ? -1.981 3.962 13.468 1.00 81.81 116 ASP A CA 1
ATOM 886 C C . ASP A 1 116 ? -3.449 3.498 13.537 1.00 81.81 116 ASP A C 1
ATOM 888 O O . ASP A 1 116 ? -4.242 3.665 12.605 1.00 81.81 116 ASP A O 1
ATOM 892 N N . ARG A 1 117 ? -3.824 2.877 14.661 1.00 65.81 117 ARG A N 1
ATOM 893 C CA . ARG A 1 117 ? -5.117 2.189 14.843 1.00 65.81 117 ARG A CA 1
ATOM 894 C C . ARG A 1 117 ? -6.346 3.120 14.931 1.00 65.81 117 ARG A C 1
ATOM 896 O O . ARG A 1 117 ? -7.461 2.622 15.046 1.00 65.81 117 ARG A O 1
ATOM 903 N N . GLU A 1 118 ? -6.214 4.440 14.812 1.00 57.47 118 GLU A N 1
ATOM 904 C CA . GLU A 1 118 ? -7.347 5.380 14.947 1.00 57.47 118 GLU A CA 1
ATOM 905 C C . GLU A 1 118 ? -8.369 5.352 13.790 1.00 57.47 118 GLU A C 1
ATOM 907 O O . GLU A 1 118 ? -9.368 6.069 13.826 1.00 57.47 118 GLU A O 1
ATOM 912 N N . ILE A 1 119 ? -8.169 4.514 12.763 1.00 50.94 119 ILE A N 1
ATOM 913 C CA . ILE A 1 119 ? -8.883 4.653 11.477 1.00 50.94 119 ILE A CA 1
ATOM 914 C C . ILE A 1 119 ? -9.716 3.422 11.075 1.00 50.94 119 ILE A C 1
ATOM 916 O O . ILE A 1 119 ? -10.577 3.509 10.201 1.00 50.94 119 ILE A O 1
ATOM 920 N N . LEU A 1 120 ? -9.595 2.296 11.781 1.00 50.28 120 LEU A N 1
ATOM 921 C CA . LEU A 1 120 ? -10.451 1.122 11.561 1.00 50.28 120 LEU A CA 1
ATOM 922 C C . LEU A 1 120 ? -11.530 1.034 12.644 1.00 50.28 120 LEU A C 1
ATOM 924 O O . LEU A 1 120 ? -11.502 0.165 13.516 1.00 50.28 120 LEU A O 1
ATOM 928 N N . ALA A 1 121 ? -12.494 1.955 12.611 1.00 45.44 121 ALA A N 1
ATOM 929 C CA . ALA A 1 121 ? -13.678 1.834 13.451 1.00 45.44 121 ALA A CA 1
ATOM 930 C C . ALA A 1 121 ? -14.528 0.643 12.972 1.00 45.44 121 ALA A C 1
ATOM 932 O O . ALA A 1 121 ? -15.289 0.749 12.010 1.00 45.44 121 ALA A O 1
ATOM 933 N N . HIS A 1 122 ? -14.419 -0.490 13.672 1.00 41.06 122 HIS A N 1
ATOM 934 C CA . HIS A 1 122 ? -15.397 -1.574 13.618 1.00 41.06 122 HIS A CA 1
ATOM 935 C C . HIS A 1 122 ? -16.785 -0.995 13.936 1.00 41.06 122 HIS A C 1
ATOM 937 O O . HIS A 1 122 ? -17.088 -0.673 15.085 1.00 41.06 122 HIS A O 1
ATOM 943 N N . HIS A 1 123 ? -17.674 -0.905 12.946 1.00 37.50 123 HIS A N 1
ATOM 944 C CA . HIS A 1 123 ? -19.103 -0.861 13.239 1.00 37.50 123 HIS A CA 1
ATOM 945 C C . HIS A 1 123 ? -19.561 -2.280 13.597 1.00 37.50 123 HIS A C 1
ATOM 947 O O . HIS A 1 123 ? -20.177 -2.968 12.792 1.00 37.50 123 HIS A O 1
ATOM 953 N N . HIS A 1 124 ? -19.338 -2.702 14.843 1.00 39.06 124 HIS A N 1
ATOM 954 C CA . HIS A 1 124 ? -20.309 -3.591 15.479 1.00 39.06 124 HIS A CA 1
ATOM 955 C C . HIS A 1 124 ? -21.523 -2.735 15.852 1.00 39.06 124 HIS A C 1
ATOM 957 O O . HIS A 1 124 ? -21.663 -2.274 16.983 1.00 39.06 124 HIS A O 1
ATOM 963 N N . LYS A 1 125 ? -22.401 -2.459 14.880 1.00 37.81 125 LYS A N 1
ATOM 964 C CA . LYS A 1 125 ? -23.752 -2.003 15.213 1.00 37.81 125 LYS A CA 1
ATOM 965 C C . LYS A 1 125 ? -24.468 -3.207 15.827 1.00 37.81 125 LYS A C 1
ATOM 967 O O . LYS A 1 125 ? -24.785 -4.154 15.115 1.00 37.81 125 LYS A O 1
ATOM 972 N N . LYS A 1 126 ? -24.687 -3.164 17.146 1.00 39.72 126 LYS A N 1
ATOM 973 C CA . LYS A 1 126 ? -25.729 -3.944 17.824 1.00 39.72 126 LYS A CA 1
ATOM 974 C C . LYS A 1 126 ? -27.026 -3.769 17.030 1.00 39.72 126 LYS A C 1
ATOM 976 O O . LYS A 1 126 ? -27.592 -2.677 17.034 1.00 39.72 126 LYS A O 1
ATOM 981 N N . HIS A 1 127 ? -27.455 -4.807 16.326 1.00 38.94 127 HIS A N 1
ATOM 982 C CA . HIS A 1 127 ? -28.865 -4.973 16.014 1.00 38.94 127 HIS A CA 1
ATOM 983 C C . HIS A 1 127 ? -29.531 -5.652 17.217 1.00 38.94 127 HIS A C 1
ATOM 985 O O . HIS A 1 127 ? -28.902 -6.473 17.878 1.00 38.94 127 HIS A O 1
ATOM 991 N N . GLU A 1 128 ? -30.771 -5.239 17.478 1.00 43.25 128 GLU A N 1
ATOM 992 C CA . GLU A 1 128 ? -31.712 -5.733 18.495 1.00 43.25 128 GLU A CA 1
ATOM 993 C C . GLU A 1 128 ? -31.549 -5.211 19.930 1.00 43.25 128 GLU A C 1
ATOM 995 O O . GLU A 1 128 ? -31.182 -5.916 20.861 1.00 43.25 128 GLU A O 1
ATOM 1000 N N . GLN A 1 129 ? -31.948 -3.952 20.115 1.00 45.75 129 GLN A N 1
ATOM 1001 C CA . GLN A 1 129 ? -32.835 -3.555 21.215 1.00 45.75 129 GLN A CA 1
ATOM 1002 C C . GLN A 1 129 ? -33.675 -2.380 20.709 1.00 45.75 129 GLN A C 1
ATOM 1004 O O . GLN A 1 129 ? -33.280 -1.227 20.841 1.00 45.75 129 GLN A O 1
ATOM 1009 N N . ASN A 1 130 ? -34.763 -2.691 20.007 1.00 45.09 130 ASN A N 1
ATOM 1010 C CA . ASN A 1 130 ? -35.946 -1.836 19.889 1.00 45.09 130 ASN A CA 1
ATOM 1011 C C . ASN A 1 130 ? -37.031 -2.603 19.132 1.00 45.09 130 ASN A C 1
ATOM 1013 O O . ASN A 1 130 ? -37.383 -2.267 18.008 1.00 45.09 130 ASN A O 1
ATOM 1017 N N . GLU A 1 131 ? -37.570 -3.628 19.786 1.00 42.25 131 GLU A N 1
ATOM 1018 C CA . GLU A 1 131 ? -38.964 -3.996 19.584 1.00 42.25 131 GLU A CA 1
ATOM 1019 C C . GLU A 1 131 ? -39.647 -4.061 20.959 1.00 42.25 131 GLU A C 1
ATOM 1021 O O . GLU A 1 131 ? -39.433 -4.968 21.753 1.00 42.25 131 GLU A O 1
ATOM 1026 N N . ILE A 1 132 ? -40.437 -3.012 21.216 1.00 49.59 132 ILE A N 1
ATOM 1027 C CA . ILE A 1 132 ? -41.746 -3.066 21.876 1.00 49.59 132 ILE A CA 1
ATOM 1028 C C . ILE A 1 132 ? -41.733 -3.390 23.388 1.00 49.59 132 ILE A C 1
ATOM 1030 O O . ILE A 1 132 ? -42.169 -4.446 23.830 1.00 49.59 132 ILE A O 1
ATOM 1034 N N . MET A 1 133 ? -41.372 -2.392 24.206 1.00 43.38 133 MET A N 1
ATOM 1035 C CA . MET A 1 133 ? -42.165 -2.097 25.411 1.00 43.38 133 MET A CA 1
ATOM 1036 C C . MET A 1 133 ? -43.318 -1.182 24.984 1.00 43.38 133 MET A C 1
ATOM 1038 O O . MET A 1 133 ? -43.192 0.038 25.027 1.00 43.38 133 MET A O 1
ATOM 1042 N N . ASN A 1 134 ? -44.415 -1.780 24.521 1.00 47.34 134 ASN A N 1
ATOM 1043 C CA . ASN A 1 134 ? -45.737 -1.178 24.664 1.00 47.34 134 ASN A CA 1
ATOM 1044 C C . ASN A 1 134 ? -46.358 -1.835 25.896 1.00 47.34 134 ASN A C 1
ATOM 1046 O O . ASN A 1 134 ? -46.934 -2.916 25.794 1.00 47.34 134 ASN A O 1
ATOM 1050 N N . ASP A 1 135 ? -46.186 -1.195 27.048 1.00 49.09 135 ASP A N 1
ATOM 1051 C CA . ASP A 1 135 ? -47.097 -1.354 28.178 1.00 49.09 135 ASP A CA 1
ATOM 1052 C C . ASP A 1 135 ? -47.888 -0.048 28.321 1.00 49.09 135 ASP A C 1
ATOM 1054 O O . ASP A 1 135 ? -47.393 1.032 27.991 1.00 49.09 135 ASP A O 1
ATOM 1058 N N . GLY A 1 136 ? -49.160 -0.202 28.665 1.00 48.53 136 GLY A N 1
ATOM 1059 C CA . GLY A 1 136 ? -50.265 0.662 28.273 1.00 48.53 136 GLY A CA 1
ATOM 1060 C C . GLY A 1 136 ? -50.368 2.033 28.938 1.00 48.53 136 GLY A C 1
ATOM 1061 O O . GLY A 1 136 ? -49.732 2.341 29.944 1.00 48.53 136 GLY A O 1
ATOM 1062 N N . SER A 1 137 ? -51.253 2.843 28.356 1.00 49.19 137 SER A N 1
ATOM 1063 C CA . SER A 1 137 ? -51.971 3.958 28.986 1.00 49.19 137 SER A CA 1
ATOM 1064 C C . SER A 1 137 ? -53.145 4.351 28.080 1.00 49.19 137 SER A C 1
ATOM 1066 O O . SER A 1 137 ? -52.974 5.153 27.165 1.00 49.19 137 SER A O 1
ATOM 1068 N N . ASP A 1 138 ? -54.275 3.660 28.249 1.00 42.00 138 ASP A N 1
ATOM 1069 C CA . ASP A 1 138 ? -55.595 4.236 28.582 1.00 42.00 138 ASP A CA 1
ATOM 1070 C C . ASP A 1 138 ? -56.588 3.108 28.922 1.00 42.00 138 ASP A C 1
ATOM 1072 O O . ASP A 1 138 ? -56.688 2.136 28.135 1.00 42.00 138 ASP A O 1
#

Foldseek 3Di:
DVVVVVVVVPPPPPCPPPAQKEKQADPQAGEADDADPQKDWDDKLVCVVPHVVVVLFVQYPHYIITIIGGPQQPPFPDRFDKDWDLDDEDPQWDQRYKRWRDDPPDDIGITGTIGGPPGRPDPPPDDDDDDDPPDDDD